Protein AF-A0AAV5G515-F1 (afdb_monomer_lite)

InterPro domains:
  IPR001128 Cytochrome P450 [PF00067] (4-111)
  IPR036396 Cytochrome P450 superfamily [G3DSA:1.10.630.10] (1-135)
  IPR036396 Cytochrome P450 superfamily [SSF48264] (2-128)

Secondary structure (DSSP, 8-state):
-THHHHTTSTTS--HHHHHHHHHHHHHHTSHHHHSSHHHHHHIIIIIHHHHHHHHHHT----HHHHHHHHHHHHHHHHHHS----SS-STT---HHHHHHHHHHHHHHHHHHHHHH-S-TTHHHHHHHTTSS----

Organism: NCBI:txid191504

Foldseek 3Di:
DCCVPCNCALVNDDDPVNVVRCVVVCVLVDCVLPPDDLLVCLCVVFVVVVVVVCVVVVNDDDPVQLVLQSVVQSCCCSPVVDGLCSRDDDPDRPPVSVVVSVVVVLVVVVSVCCVPPPDVCVVVVCVVVVHSDPDD

Sequence (136 aa):
MLRDFLGHGLFNSDGEQWLWQRKNASLQFTSRSLRGSVVQAEVADRLIPLLRRAATSGEVVDLQDVLERFAFDTICKVAFGHDPCCLADGGVVDEARSEFMRAFGEAQDLVVGRFLDPVEVSWKVKKWLNVGTISM

Structure (mmCIF, N/CA/C/O backbone):
data_AF-A0AAV5G515-F1
#
_entry.id   AF-A0AAV5G515-F1
#
loop_
_atom_site.group_PDB
_atom_site.id
_atom_site.type_symbol
_atom_site.label_atom_id
_atom_site.label_alt_id
_atom_site.label_comp_id
_atom_site.label_asym_id
_atom_site.label_entity_id
_atom_site.label_seq_id
_atom_site.pdbx_PDB_ins_code
_atom_site.Cartn_x
_atom_site.Cartn_y
_atom_site.Cartn_z
_atom_site.occupancy
_atom_site.B_iso_or_equiv
_atom_site.auth_seq_id
_atom_site.auth_comp_id
_atom_site.auth_asym_id
_atom_site.auth_atom_id
_atom_site.pdbx_PDB_model_num
ATOM 1 N N . MET A 1 1 ? 8.965 -7.911 -21.496 1.00 56.34 1 MET A N 1
ATOM 2 C CA . MET A 1 1 ? 7.573 -8.038 -21.001 1.00 56.34 1 MET A CA 1
ATOM 3 C C . MET A 1 1 ? 7.212 -7.023 -19.920 1.00 56.34 1 MET A C 1
ATOM 5 O O . MET A 1 1 ? 6.152 -6.430 -20.029 1.00 56.34 1 MET A O 1
ATOM 9 N N . LEU A 1 2 ? 8.069 -6.772 -18.921 1.00 62.56 2 LEU A N 1
ATOM 10 C CA . LEU A 1 2 ? 7.765 -5.854 -17.805 1.00 62.56 2 LEU A CA 1
ATOM 11 C C . LEU A 1 2 ? 7.827 -4.355 -18.159 1.00 62.56 2 LEU A C 1
ATOM 13 O O . LEU A 1 2 ? 7.278 -3.530 -17.436 1.00 62.56 2 LEU A O 1
ATOM 17 N N . ARG A 1 3 ? 8.464 -3.999 -19.282 1.00 62.31 3 ARG A N 1
ATOM 18 C CA . ARG A 1 3 ? 8.709 -2.609 -19.706 1.00 62.31 3 ARG A CA 1
ATOM 19 C C . ARG A 1 3 ? 7.441 -1.771 -19.884 1.00 62.31 3 ARG A C 1
ATOM 21 O O . ARG A 1 3 ? 7.493 -0.573 -19.645 1.00 62.31 3 ARG A O 1
ATOM 28 N N . ASP A 1 4 ? 6.325 -2.379 -20.277 1.00 65.38 4 ASP A N 1
ATOM 29 C CA . ASP A 1 4 ? 5.075 -1.647 -20.526 1.00 65.38 4 ASP A CA 1
ATOM 30 C C . ASP A 1 4 ? 4.432 -1.131 -19.227 1.00 65.38 4 ASP A C 1
ATOM 32 O O . ASP A 1 4 ? 3.676 -0.168 -19.267 1.00 65.38 4 ASP A O 1
ATOM 36 N N . PHE A 1 5 ? 4.747 -1.753 -18.084 1.00 63.78 5 PHE A N 1
ATOM 37 C CA . PHE A 1 5 ? 4.214 -1.378 -16.770 1.00 63.78 5 PHE A CA 1
ATOM 38 C C . PHE A 1 5 ? 5.279 -0.770 -15.849 1.00 63.78 5 PHE A C 1
ATOM 40 O O . PHE A 1 5 ? 5.044 0.251 -15.216 1.00 63.78 5 PHE A O 1
ATOM 47 N N . LEU A 1 6 ? 6.481 -1.355 -15.811 1.00 66.25 6 LEU A N 1
ATOM 48 C CA . LEU A 1 6 ? 7.589 -0.926 -14.944 1.00 66.25 6 LEU A CA 1
ATOM 49 C C . LEU A 1 6 ? 8.612 -0.020 -15.659 1.00 66.25 6 LEU A C 1
ATOM 51 O O . LEU A 1 6 ? 9.580 0.442 -15.049 1.00 66.25 6 LEU A O 1
ATOM 55 N N . GLY A 1 7 ? 8.425 0.246 -16.956 1.00 73.62 7 GLY A N 1
ATOM 56 C CA . GLY A 1 7 ? 9.282 1.140 -17.736 1.00 73.62 7 GLY A CA 1
ATOM 57 C C . GLY A 1 7 ? 10.737 0.669 -17.833 1.00 73.62 7 GLY A C 1
ATOM 58 O O . GLY A 1 7 ? 11.032 -0.521 -17.922 1.00 73.62 7 GLY A O 1
ATOM 59 N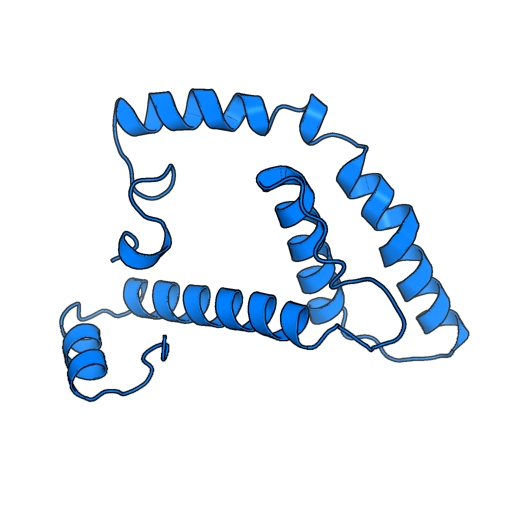 N . HIS A 1 8 ? 11.664 1.628 -17.825 1.00 73.00 8 HIS A N 1
ATOM 60 C CA . HIS A 1 8 ? 13.117 1.412 -17.681 1.00 73.00 8 HIS A CA 1
ATOM 61 C C . HIS A 1 8 ? 13.609 1.684 -16.256 1.00 73.00 8 HIS A C 1
ATOM 63 O O . HIS A 1 8 ? 14.766 2.059 -16.041 1.00 73.00 8 HIS A O 1
ATOM 69 N N . GLY A 1 9 ? 12.688 1.617 -15.295 1.00 71.75 9 GLY A N 1
ATOM 70 C CA . GLY A 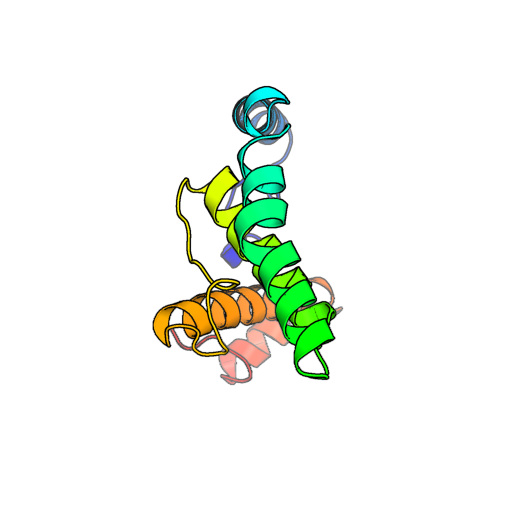1 9 ? 12.992 1.877 -13.902 1.00 71.75 9 GLY A CA 1
ATOM 71 C C . GLY A 1 9 ? 13.821 0.760 -13.282 1.00 71.75 9 GLY A C 1
ATOM 72 O O . GLY A 1 9 ? 14.210 -0.205 -13.938 1.00 71.75 9 GLY A O 1
ATOM 73 N N . LEU A 1 10 ? 14.024 0.884 -11.975 1.00 75.38 10 LEU A N 1
ATOM 74 C CA . LEU A 1 10 ? 14.879 0.022 -11.159 1.00 75.38 10 LEU A CA 1
ATOM 75 C C . LEU A 1 10 ? 14.635 -1.488 -11.348 1.00 75.38 10 LEU A C 1
ATOM 77 O O . LEU A 1 10 ? 15.554 -2.283 -11.195 1.00 75.38 10 LEU A O 1
ATOM 81 N N . PHE A 1 11 ? 13.400 -1.882 -11.658 1.00 75.44 11 PHE A N 1
ATOM 82 C CA . PHE A 1 11 ? 13.002 -3.283 -11.816 1.00 75.44 11 PHE A CA 1
ATOM 83 C C . PHE A 1 11 ? 13.315 -3.877 -13.196 1.00 75.44 11 PHE A C 1
ATOM 85 O O . PHE A 1 11 ? 13.193 -5.084 -13.372 1.00 75.44 11 PHE A O 1
ATOM 92 N N . ASN A 1 12 ? 13.663 -3.047 -14.180 1.00 76.50 12 ASN A N 1
ATOM 93 C CA . ASN A 1 12 ? 13.843 -3.453 -15.575 1.00 76.50 12 ASN A CA 1
ATOM 94 C C . ASN A 1 12 ? 15.119 -2.844 -16.196 1.00 76.50 12 ASN A C 1
ATOM 96 O O . ASN A 1 12 ? 15.232 -2.750 -17.419 1.00 76.50 12 ASN A O 1
ATOM 100 N N . SER A 1 13 ? 16.046 -2.374 -15.354 1.00 81.38 13 SER A N 1
ATOM 101 C CA . SER A 1 13 ? 17.366 -1.862 -15.729 1.00 81.38 13 SER A CA 1
ATOM 102 C C . SER A 1 13 ? 18.465 -2.794 -15.211 1.00 81.38 13 SER A C 1
ATOM 104 O O . SER A 1 13 ? 18.295 -3.435 -14.177 1.00 81.38 13 SER A O 1
ATOM 106 N N . ASP A 1 14 ? 19.599 -2.837 -15.915 1.00 79.75 14 ASP A N 1
ATOM 107 C CA . ASP A 1 14 ? 20.766 -3.664 -15.580 1.00 79.75 14 ASP A CA 1
ATOM 108 C C . ASP A 1 14 ? 22.056 -2.823 -15.520 1.00 79.75 14 ASP A C 1
ATOM 110 O O . ASP A 1 14 ? 22.110 -1.675 -15.977 1.00 79.75 14 ASP A O 1
ATOM 114 N N . GLY A 1 15 ? 23.119 -3.402 -14.951 1.00 85.75 15 GLY A N 1
ATOM 115 C CA . GLY A 1 15 ? 24.470 -2.831 -14.954 1.00 85.75 15 GLY A CA 1
ATOM 116 C C . GLY A 1 15 ? 24.580 -1.465 -14.264 1.00 85.75 15 GLY A C 1
ATOM 117 O O . GLY A 1 15 ? 23.995 -1.226 -13.207 1.00 85.75 15 GLY A O 1
ATOM 118 N N . GLU A 1 16 ? 25.345 -0.552 -14.863 1.00 84.88 16 GLU A N 1
ATOM 119 C CA . GLU A 1 16 ? 25.589 0.794 -14.320 1.00 84.88 16 GLU A CA 1
ATOM 120 C C . GLU A 1 16 ? 24.303 1.620 -14.167 1.00 84.88 16 GLU A C 1
ATOM 122 O O . GLU A 1 16 ? 24.157 2.379 -13.207 1.00 84.88 16 GLU A O 1
ATOM 127 N N . GLN A 1 17 ? 23.332 1.443 -15.071 1.00 82.56 17 GLN A N 1
ATOM 128 C CA . GLN A 1 17 ? 22.051 2.148 -14.997 1.00 82.56 17 GLN A CA 1
ATOM 129 C C . GLN A 1 17 ? 21.256 1.715 -13.762 1.00 82.56 17 GLN A C 1
ATOM 131 O O . GLN A 1 17 ? 20.745 2.566 -13.029 1.00 82.56 17 GLN A O 1
ATOM 136 N N . TRP A 1 18 ? 21.206 0.408 -13.498 1.00 87.25 18 TRP A N 1
ATOM 137 C CA . TRP A 1 18 ? 20.605 -0.127 -12.281 1.00 87.25 18 TRP A CA 1
ATOM 138 C C . TRP A 1 18 ? 21.330 0.361 -11.031 1.00 87.25 18 TRP A C 1
ATOM 140 O O . TRP A 1 18 ? 20.689 0.800 -10.078 1.00 87.25 18 TRP A O 1
ATOM 150 N N . LEU A 1 19 ? 22.667 0.342 -11.031 1.00 85.38 19 LEU A N 1
ATOM 151 C CA . LEU A 1 19 ? 23.468 0.776 -9.886 1.00 85.38 19 LEU A CA 1
ATOM 152 C C . LEU A 1 19 ? 23.196 2.248 -9.545 1.00 85.38 19 LEU A C 1
ATOM 154 O O . LEU A 1 19 ? 22.985 2.593 -8.379 1.00 85.38 19 LEU A O 1
ATOM 158 N N . TRP A 1 20 ? 23.150 3.106 -10.567 1.00 84.94 20 TRP A N 1
ATOM 159 C CA . TRP A 1 20 ? 22.849 4.525 -10.419 1.00 84.94 20 TRP A CA 1
ATOM 160 C C . TRP A 1 20 ? 21.422 4.752 -9.908 1.00 84.94 20 TRP A C 1
ATOM 162 O O . TRP A 1 20 ? 21.232 5.468 -8.921 1.00 84.94 20 TRP A O 1
ATOM 172 N N . GLN A 1 21 ? 20.417 4.106 -10.510 1.00 83.56 21 GLN A N 1
ATOM 173 C CA . GLN A 1 21 ? 19.024 4.210 -10.063 1.00 83.56 21 GLN A CA 1
ATOM 174 C C . GLN A 1 21 ? 18.849 3.677 -8.636 1.00 83.56 21 GLN A C 1
ATOM 176 O O . GLN A 1 21 ? 18.205 4.330 -7.817 1.00 83.56 21 GLN A O 1
ATOM 181 N N . ARG A 1 22 ? 19.476 2.543 -8.294 1.00 85.31 22 ARG A N 1
ATOM 182 C CA . ARG A 1 22 ? 19.413 1.947 -6.954 1.00 85.3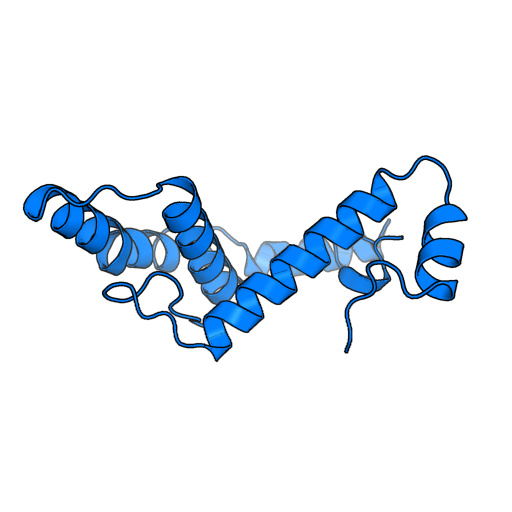1 22 ARG A CA 1
ATOM 183 C C . ARG A 1 22 ? 20.038 2.852 -5.913 1.00 85.31 22 ARG A C 1
ATOM 185 O O . ARG A 1 22 ? 19.461 3.025 -4.845 1.00 85.31 22 ARG A O 1
ATOM 192 N N . LYS A 1 23 ? 21.189 3.455 -6.218 1.00 84.44 23 LYS A N 1
ATOM 193 C CA . LYS A 1 23 ? 21.852 4.398 -5.314 1.00 84.44 23 LYS A CA 1
ATOM 194 C C . LYS A 1 23 ? 20.945 5.591 -5.012 1.00 84.44 23 LYS A C 1
ATOM 196 O O . LYS A 1 23 ? 20.756 5.909 -3.844 1.00 84.44 23 LYS A O 1
ATOM 201 N N . ASN A 1 24 ? 20.314 6.177 -6.029 1.00 80.00 24 ASN A N 1
ATOM 202 C CA . ASN A 1 24 ? 19.377 7.291 -5.849 1.00 80.00 24 ASN A CA 1
ATOM 203 C C . ASN A 1 24 ? 18.097 6.880 -5.100 1.00 80.00 24 ASN A C 1
ATOM 205 O O . ASN A 1 24 ? 17.713 7.538 -4.136 1.00 80.00 24 ASN A O 1
ATOM 209 N N . ALA A 1 25 ? 17.469 5.765 -5.480 1.00 76.94 25 ALA A N 1
ATOM 210 C CA . ALA A 1 25 ? 16.257 5.274 -4.826 1.00 76.94 25 ALA A CA 1
ATOM 211 C C . ALA A 1 25 ? 16.517 4.889 -3.361 1.00 76.94 25 ALA A C 1
ATOM 213 O O . ALA A 1 25 ? 15.741 5.239 -2.480 1.00 76.94 25 ALA A O 1
ATOM 214 N N . SER A 1 26 ? 17.644 4.234 -3.065 1.00 76.50 26 SER A N 1
ATOM 215 C CA . SER A 1 26 ? 17.997 3.829 -1.698 1.00 76.50 26 SER A CA 1
ATOM 216 C C . SER A 1 26 ? 18.141 5.010 -0.731 1.00 76.50 26 SER A C 1
ATOM 218 O O . SER A 1 26 ? 17.890 4.843 0.459 1.00 76.50 26 SER A O 1
ATOM 220 N N . LEU A 1 27 ? 18.468 6.208 -1.238 1.00 71.69 27 LEU A N 1
ATOM 221 C CA . LEU A 1 27 ? 18.469 7.447 -0.455 1.00 71.69 27 LEU A CA 1
ATOM 222 C C . LEU A 1 27 ? 17.043 7.935 -0.150 1.00 71.69 27 LEU A C 1
ATOM 224 O O . LEU A 1 27 ? 16.766 8.409 0.952 1.00 71.69 27 LEU A O 1
ATOM 228 N N . GLN A 1 28 ? 16.110 7.784 -1.088 1.00 67.25 28 GLN A N 1
ATOM 229 C CA . GLN A 1 28 ? 14.698 8.101 -0.844 1.00 67.25 28 GLN A CA 1
ATOM 230 C C . GLN A 1 28 ? 14.034 7.090 0.092 1.00 67.25 28 GLN A C 1
ATOM 232 O O . GLN A 1 28 ? 13.191 7.468 0.897 1.00 67.25 28 GLN A O 1
ATOM 237 N N . PHE A 1 29 ? 14.485 5.838 0.061 1.00 66.12 29 PHE A N 1
ATOM 238 C CA . PHE A 1 29 ? 14.070 4.755 0.953 1.00 66.12 29 PHE A CA 1
ATOM 239 C C . PHE A 1 29 ? 15.042 4.553 2.126 1.00 66.12 29 PHE A C 1
ATOM 241 O O . PHE A 1 29 ? 15.158 3.454 2.672 1.00 66.12 29 PHE A O 1
ATOM 248 N N . THR A 1 30 ? 15.781 5.590 2.540 1.00 66.75 30 THR A N 1
ATOM 249 C CA . THR A 1 30 ? 16.662 5.436 3.703 1.00 66.75 30 THR A CA 1
ATOM 250 C C . THR A 1 30 ? 15.823 5.256 4.967 1.00 66.75 30 THR A C 1
ATOM 252 O O . THR A 1 30 ? 14.714 5.765 5.100 1.00 66.75 30 THR A O 1
ATOM 255 N N . SER A 1 31 ? 16.419 4.622 5.975 1.00 57.00 31 SER A N 1
ATOM 256 C CA . SER A 1 31 ? 15.913 4.525 7.346 1.00 57.00 31 SER A CA 1
ATOM 257 C C . SER A 1 31 ? 15.183 5.764 7.884 1.00 57.00 31 SER A C 1
ATOM 259 O O . SER A 1 31 ? 14.334 5.606 8.738 1.00 57.00 31 SER A O 1
ATOM 261 N N . ARG A 1 32 ? 15.535 6.990 7.494 1.00 58.12 32 ARG A N 1
ATOM 262 C CA . ARG A 1 32 ? 14.925 8.203 8.058 1.00 58.12 32 ARG A CA 1
ATOM 263 C C . ARG A 1 32 ? 13.584 8.578 7.412 1.00 58.12 32 ARG A C 1
ATOM 265 O O . ARG A 1 32 ? 12.777 9.201 8.086 1.00 58.12 32 ARG A O 1
ATOM 272 N N . SER A 1 33 ? 13.348 8.202 6.152 1.00 54.47 33 SER A N 1
ATOM 273 C CA . SER A 1 33 ? 12.043 8.362 5.489 1.00 54.47 33 SER A CA 1
ATOM 274 C C . SER A 1 33 ? 11.129 7.157 5.737 1.00 54.47 33 SER A C 1
ATOM 276 O O . SER A 1 33 ? 9.923 7.327 5.860 1.00 54.47 33 SER A O 1
ATOM 278 N N . LEU A 1 34 ? 11.709 5.952 5.865 1.00 57.84 34 LEU A N 1
ATOM 279 C CA . LEU A 1 34 ? 10.979 4.701 6.101 1.00 57.84 34 LEU A CA 1
ATOM 280 C C . LEU A 1 34 ? 10.738 4.363 7.580 1.00 57.84 34 LEU A C 1
ATOM 282 O O . LEU A 1 34 ? 9.713 3.765 7.904 1.00 57.84 34 LEU A O 1
ATOM 286 N N . ARG A 1 35 ? 11.675 4.663 8.498 1.00 53.94 35 ARG A N 1
ATOM 287 C CA . ARG A 1 35 ? 11.511 4.272 9.909 1.00 53.94 35 ARG A CA 1
ATOM 288 C C . ARG A 1 35 ? 10.651 5.288 10.629 1.00 53.94 35 ARG A C 1
ATOM 290 O O . ARG A 1 35 ? 11.106 6.356 11.028 1.00 53.94 35 ARG A O 1
ATOM 297 N N . GLY A 1 36 ? 9.424 4.868 10.872 1.00 59.25 36 GLY A N 1
ATOM 298 C CA . GLY A 1 36 ? 8.633 5.353 11.983 1.00 59.25 36 GLY A CA 1
ATOM 299 C C . GLY A 1 36 ? 7.429 6.126 11.510 1.00 59.25 36 GLY A C 1
ATOM 300 O O . GLY A 1 36 ? 6.344 5.571 11.518 1.00 59.25 36 GLY A O 1
ATOM 301 N N . SER A 1 37 ? 7.602 7.372 11.076 1.00 71.75 37 SER A N 1
ATOM 302 C CA . SER A 1 37 ? 6.483 8.321 11.065 1.00 71.75 37 SER A CA 1
ATOM 303 C C . SER A 1 37 ? 5.290 7.878 10.223 1.00 71.75 37 SER A C 1
ATOM 305 O O . SER A 1 37 ? 4.195 7.820 10.761 1.00 71.75 37 SER A O 1
ATOM 307 N N . VAL A 1 38 ? 5.476 7.530 8.946 1.00 82.50 38 VAL A N 1
ATOM 308 C CA . VAL A 1 38 ? 4.341 7.239 8.052 1.00 82.50 38 VAL A CA 1
ATOM 309 C C . VAL A 1 38 ? 3.644 5.939 8.440 1.00 82.50 38 VAL A C 1
ATOM 311 O O . VAL A 1 38 ? 2.443 5.940 8.665 1.00 82.50 38 VAL A O 1
ATOM 314 N N . VAL A 1 39 ? 4.395 4.841 8.573 1.00 85.75 39 VAL A N 1
ATOM 315 C CA . VAL A 1 39 ? 3.819 3.528 8.913 1.00 85.75 39 VAL A CA 1
ATOM 316 C C . VAL A 1 39 ? 3.218 3.543 10.319 1.00 85.75 39 VAL A C 1
ATOM 318 O O . VAL A 1 39 ? 2.130 3.020 10.523 1.00 85.75 39 VAL A O 1
ATOM 321 N N . GLN A 1 40 ? 3.902 4.139 11.303 1.00 86.19 40 GLN A N 1
ATOM 322 C CA . GLN A 1 40 ? 3.384 4.206 12.672 1.00 86.19 40 GLN A CA 1
ATOM 323 C C . GLN A 1 40 ? 2.164 5.117 12.767 1.00 86.19 40 GLN A C 1
ATOM 325 O O . GLN A 1 40 ? 1.232 4.751 13.476 1.00 86.19 40 GLN A O 1
ATOM 330 N N . ALA A 1 41 ? 2.146 6.248 12.052 1.00 87.31 41 ALA A N 1
ATOM 331 C CA . ALA A 1 41 ? 0.955 7.088 11.957 1.00 87.31 41 ALA A CA 1
ATOM 332 C C . ALA A 1 41 ? -0.194 6.309 11.317 1.00 87.31 41 ALA A C 1
ATOM 334 O O . ALA A 1 41 ? -1.276 6.256 11.880 1.00 87.31 41 ALA A O 1
ATOM 335 N N . GLU A 1 42 ? 0.049 5.588 10.222 1.00 88.69 42 GLU A N 1
ATOM 336 C CA . GLU A 1 42 ? -1.011 4.832 9.551 1.00 88.69 42 GLU A CA 1
ATOM 337 C C . GLU A 1 42 ? -1.582 3.703 10.414 1.00 88.69 42 GLU A C 1
ATOM 339 O O . GLU A 1 42 ? -2.793 3.460 10.442 1.00 88.69 42 GLU A O 1
ATOM 344 N N . VAL A 1 43 ? -0.718 3.040 11.186 1.00 91.12 43 VAL A N 1
ATOM 345 C CA . VAL A 1 43 ? -1.143 2.042 12.168 1.00 91.12 43 VAL A CA 1
ATOM 346 C C . VAL A 1 43 ? -1.964 2.690 13.284 1.00 91.12 43 VAL A C 1
ATOM 348 O O . VAL A 1 43 ? -3.036 2.184 13.623 1.00 91.12 43 VAL A O 1
ATOM 351 N N . ALA A 1 44 ? -1.470 3.785 13.865 1.00 90.88 44 ALA A N 1
ATOM 352 C CA . ALA A 1 44 ? -2.082 4.437 15.019 1.00 90.88 44 ALA A CA 1
ATOM 353 C C . ALA A 1 44 ? -3.401 5.143 14.678 1.00 90.88 44 ALA A C 1
ATOM 355 O O . ALA A 1 44 ? -4.362 5.034 15.441 1.00 90.88 44 ALA A O 1
ATOM 356 N N . ASP A 1 45 ? -3.454 5.811 13.528 1.00 89.88 45 ASP A N 1
ATOM 357 C CA . ASP A 1 45 ? -4.527 6.734 13.161 1.00 89.88 45 ASP A CA 1
ATOM 358 C C . ASP A 1 45 ? -5.629 6.062 12.335 1.00 89.88 45 ASP A C 1
ATOM 360 O O . ASP A 1 45 ? -6.758 6.553 12.316 1.00 89.88 45 ASP A O 1
ATOM 364 N N . ARG A 1 46 ? -5.344 4.934 11.663 1.00 89.88 46 ARG A N 1
ATOM 365 C CA . ARG A 1 46 ? -6.320 4.261 10.782 1.00 89.88 46 ARG A CA 1
ATOM 366 C C . ARG A 1 46 ? -6.523 2.790 11.098 1.00 89.88 46 ARG A C 1
ATOM 368 O O . ARG A 1 46 ? -7.649 2.391 11.400 1.00 89.88 46 ARG A O 1
ATOM 375 N N . LEU A 1 47 ? -5.458 1.986 11.089 1.00 91.94 47 LEU A N 1
ATOM 376 C CA . LEU A 1 47 ? -5.590 0.533 11.247 1.00 91.94 47 LEU A CA 1
ATOM 377 C C . LEU A 1 47 ? -6.131 0.147 12.633 1.00 91.94 47 LEU A C 1
ATOM 379 O O . LEU A 1 47 ? -7.106 -0.597 12.734 1.00 91.94 47 LEU A O 1
ATOM 383 N N . ILE A 1 48 ? -5.536 0.672 13.711 1.00 93.50 48 ILE A N 1
ATOM 384 C CA . ILE A 1 48 ? -5.983 0.385 15.083 1.00 93.50 48 ILE A CA 1
ATOM 385 C C . ILE A 1 48 ? -7.425 0.871 15.318 1.00 93.50 48 ILE A C 1
ATOM 387 O O . ILE A 1 48 ? -8.221 0.086 15.843 1.00 93.50 48 ILE A O 1
ATOM 391 N N . PRO A 1 49 ? -7.813 2.107 14.944 1.00 91.81 49 PRO A N 1
ATOM 392 C CA . PRO A 1 49 ? -9.198 2.561 15.062 1.00 91.81 49 PRO A CA 1
ATOM 393 C C . PRO A 1 49 ? -10.205 1.703 14.290 1.00 91.81 49 PRO A C 1
ATOM 395 O O . PRO A 1 49 ? -11.274 1.412 14.829 1.00 91.81 49 PRO A O 1
ATOM 398 N N . LEU A 1 50 ? -9.872 1.260 13.072 1.00 90.50 50 LEU A N 1
ATOM 399 C CA . LEU A 1 50 ? -10.720 0.367 12.276 1.00 90.50 50 LEU A CA 1
ATOM 400 C C . LEU A 1 50 ? -10.936 -0.968 12.991 1.00 90.50 50 LEU A C 1
ATOM 402 O O . LEU A 1 50 ? -12.079 -1.362 13.221 1.00 90.50 50 LEU A O 1
ATOM 406 N N . LEU A 1 51 ? -9.854 -1.628 13.410 1.00 92.00 51 LEU A N 1
ATOM 407 C CA . LEU A 1 51 ? -9.935 -2.919 14.098 1.00 92.00 51 LEU A CA 1
ATOM 408 C C . LEU A 1 51 ? -10.658 -2.802 15.445 1.00 92.00 51 LEU A C 1
ATOM 410 O O . LEU A 1 51 ? -11.443 -3.675 15.808 1.00 92.00 51 LEU A O 1
ATOM 414 N N . ARG A 1 52 ? -10.446 -1.705 16.182 1.00 93.12 52 ARG A N 1
ATOM 415 C CA . ARG A 1 52 ? -11.138 -1.448 17.452 1.00 93.12 52 ARG A CA 1
ATOM 416 C C . ARG A 1 52 ? -12.638 -1.247 17.249 1.00 93.12 52 ARG A C 1
ATOM 418 O O . ARG A 1 52 ? -13.423 -1.762 18.044 1.00 93.12 52 ARG A O 1
ATOM 425 N N . ARG A 1 53 ? -13.040 -0.521 16.201 1.00 90.38 53 ARG A N 1
ATOM 426 C CA . ARG A 1 53 ? -14.451 -0.362 15.829 1.00 90.38 53 ARG A CA 1
ATOM 427 C C . ARG A 1 53 ? -15.078 -1.709 15.501 1.00 90.38 53 ARG A C 1
ATOM 429 O O . ARG A 1 53 ? -16.076 -2.038 16.129 1.00 90.38 53 ARG A O 1
ATOM 436 N N . ALA A 1 54 ? -14.456 -2.488 14.616 1.00 90.12 54 ALA A N 1
ATOM 437 C CA . ALA A 1 54 ? -14.953 -3.803 14.219 1.00 90.12 54 ALA A CA 1
ATOM 438 C C . ALA A 1 54 ? -15.098 -4.754 15.420 1.00 90.12 54 ALA A C 1
ATOM 440 O O . ALA A 1 54 ? -16.132 -5.392 15.600 1.00 90.12 54 ALA A O 1
ATOM 441 N N . ALA A 1 55 ? -14.106 -4.764 16.318 1.00 92.19 55 ALA A N 1
ATOM 442 C CA . ALA A 1 55 ? -14.161 -5.539 17.556 1.00 92.19 55 ALA A CA 1
ATOM 443 C C . ALA A 1 55 ? -15.295 -5.096 18.500 1.00 92.19 55 ALA A C 1
ATOM 445 O O . ALA A 1 55 ? -15.843 -5.920 19.227 1.00 92.19 55 ALA A O 1
ATOM 446 N N . THR A 1 56 ? -15.651 -3.807 18.497 1.00 94.06 56 THR A N 1
ATOM 447 C CA . THR A 1 56 ? -16.723 -3.258 19.344 1.00 94.06 56 THR A CA 1
ATOM 448 C C . THR A 1 56 ? -18.109 -3.495 18.739 1.00 94.06 56 THR A C 1
ATOM 450 O O . THR A 1 56 ? -19.053 -3.769 19.474 1.00 94.06 56 THR A O 1
ATOM 453 N N . SER A 1 57 ? -18.249 -3.398 17.414 1.00 91.31 57 SER A N 1
ATOM 454 C CA . SER A 1 57 ? -19.510 -3.630 16.696 1.00 91.31 57 SER A CA 1
ATOM 455 C C . SER A 1 57 ? -19.800 -5.111 16.436 1.00 91.31 57 SER A C 1
ATOM 457 O O . SER A 1 57 ? -20.928 -5.448 16.083 1.00 91.31 57 SER A O 1
ATOM 459 N N . GLY A 1 58 ? -18.807 -5.993 16.601 1.00 90.19 58 GLY A N 1
ATOM 460 C CA . GLY A 1 58 ? -18.903 -7.400 16.206 1.00 90.19 58 GLY A CA 1
ATOM 461 C C . GLY A 1 58 ? -18.869 -7.602 14.687 1.00 90.19 58 GLY A C 1
ATOM 462 O O . GLY A 1 58 ? -19.301 -8.641 14.194 1.00 90.19 58 GLY A O 1
ATOM 463 N N . GLU A 1 59 ? -18.391 -6.605 13.943 1.00 89.12 59 GLU A N 1
ATOM 464 C CA . GLU A 1 59 ? -18.275 -6.652 12.490 1.00 89.12 59 GLU A CA 1
ATOM 465 C C . GLU A 1 59 ? -17.159 -7.615 12.070 1.00 89.12 59 GLU A C 1
ATOM 467 O O . GLU A 1 59 ? -16.035 -7.563 12.577 1.00 89.12 59 GLU A O 1
ATOM 472 N N . VAL A 1 60 ? -17.469 -8.498 11.120 1.00 89.88 60 VAL A N 1
ATOM 473 C CA . VAL A 1 60 ? -16.469 -9.359 10.487 1.00 89.88 60 VAL A CA 1
ATOM 474 C C . VAL A 1 60 ? -15.721 -8.535 9.449 1.00 89.88 60 VAL A C 1
ATOM 476 O O . VAL A 1 60 ? -16.330 -7.989 8.534 1.00 89.88 60 VAL A O 1
ATOM 479 N N . VAL A 1 61 ? -14.400 -8.478 9.584 1.00 87.75 61 VAL A N 1
ATOM 480 C CA . VAL A 1 61 ? -13.511 -7.781 8.652 1.00 87.75 61 VAL A CA 1
ATOM 481 C C . VAL A 1 61 ? -12.670 -8.779 7.872 1.00 87.75 61 VAL A C 1
ATOM 483 O O . VAL A 1 61 ? -12.126 -9.727 8.444 1.00 87.75 61 VAL A O 1
ATOM 486 N N . ASP A 1 62 ? -12.535 -8.546 6.570 1.00 89.06 62 ASP A N 1
ATOM 487 C CA . ASP A 1 62 ? -11.548 -9.242 5.755 1.00 89.06 62 ASP A CA 1
ATOM 488 C C . ASP A 1 62 ? -10.171 -8.611 5.995 1.00 89.06 62 ASP A C 1
ATOM 490 O O . ASP A 1 62 ? -9.896 -7.475 5.604 1.00 89.06 62 ASP A O 1
ATOM 494 N N . LEU A 1 63 ? -9.299 -9.348 6.682 1.00 90.81 63 LEU A N 1
ATOM 495 C CA . LEU A 1 63 ? -7.969 -8.857 7.018 1.00 90.81 63 LEU A CA 1
ATOM 496 C C . LEU A 1 63 ? -7.080 -8.686 5.778 1.00 90.81 63 LEU A C 1
ATOM 498 O O . LEU A 1 63 ? -6.162 -7.872 5.817 1.00 90.81 63 LEU A O 1
ATOM 502 N N . GLN A 1 64 ? -7.323 -9.446 4.706 1.00 90.00 64 GLN A N 1
ATOM 503 C CA . GLN A 1 64 ? -6.553 -9.333 3.471 1.00 90.00 64 GLN A CA 1
ATOM 504 C C . GLN A 1 64 ? -6.842 -7.994 2.795 1.00 90.00 64 GLN A C 1
ATOM 506 O O . GLN A 1 64 ? -5.908 -7.234 2.549 1.00 90.00 64 GLN A O 1
ATOM 511 N N . ASP A 1 65 ? -8.120 -7.677 2.590 1.00 85.88 65 ASP A N 1
ATOM 512 C CA . ASP A 1 65 ? -8.564 -6.402 2.015 1.00 85.88 65 ASP A CA 1
ATOM 513 C C . ASP A 1 65 ? -8.078 -5.203 2.851 1.00 85.88 65 ASP A C 1
ATOM 515 O O . ASP A 1 65 ? -7.502 -4.248 2.324 1.00 85.88 65 ASP A O 1
ATOM 519 N N . VAL A 1 66 ? -8.206 -5.282 4.179 1.00 89.44 66 VAL A N 1
ATOM 520 C CA . VAL A 1 66 ? -7.735 -4.227 5.090 1.00 89.44 66 VAL A CA 1
ATOM 521 C C . VAL A 1 66 ? -6.222 -4.011 4.979 1.00 89.44 66 VAL A C 1
ATOM 523 O O . VAL A 1 66 ? -5.761 -2.868 4.915 1.00 89.44 66 VAL A O 1
ATOM 526 N N . LEU A 1 67 ? -5.431 -5.087 4.965 1.00 91.50 67 LEU A N 1
ATOM 527 C CA . LEU A 1 67 ? -3.974 -4.988 4.876 1.00 91.50 67 LEU A CA 1
ATOM 528 C C . LEU A 1 67 ? -3.499 -4.554 3.488 1.00 91.50 67 LEU A C 1
ATOM 530 O O . LEU A 1 67 ? -2.490 -3.855 3.393 1.00 91.50 67 LEU A O 1
ATOM 534 N N . GLU A 1 68 ? -4.219 -4.918 2.431 1.00 88.75 68 GLU A N 1
ATOM 535 C CA . GLU A 1 68 ? -3.944 -4.461 1.071 1.00 88.75 68 GLU A CA 1
ATOM 536 C C . GLU A 1 68 ? -4.146 -2.945 0.952 1.00 88.75 68 GLU A C 1
ATOM 538 O O . GLU A 1 68 ? -3.239 -2.233 0.515 1.00 88.75 68 GLU A O 1
ATOM 543 N N . ARG A 1 69 ? -5.273 -2.422 1.456 1.00 88.69 69 ARG A N 1
ATOM 544 C CA . ARG A 1 69 ? -5.548 -0.972 1.520 1.00 88.69 69 ARG A CA 1
ATOM 545 C C . ARG A 1 69 ? -4.520 -0.228 2.363 1.00 88.69 69 ARG A C 1
ATOM 547 O O . ARG A 1 69 ? -4.018 0.814 1.949 1.00 88.69 69 ARG A O 1
ATOM 554 N N . PHE A 1 70 ? -4.153 -0.790 3.512 1.00 90.38 70 PHE A N 1
ATOM 555 C CA . PHE A 1 70 ? -3.099 -0.250 4.370 1.00 90.38 70 PHE A CA 1
ATOM 556 C C . PHE A 1 70 ? -1.741 -0.174 3.655 1.00 90.38 70 PHE A C 1
ATOM 558 O O . PHE A 1 70 ? -1.042 0.842 3.734 1.00 90.38 70 PHE A O 1
ATOM 565 N N . ALA A 1 71 ? -1.349 -1.246 2.964 1.00 89.75 71 ALA A N 1
ATOM 566 C CA . ALA A 1 71 ? -0.087 -1.303 2.238 1.00 89.75 71 ALA A CA 1
ATOM 567 C C . ALA A 1 71 ? -0.066 -0.287 1.091 1.00 89.75 71 ALA A C 1
ATOM 569 O O . ALA A 1 71 ? 0.946 0.392 0.899 1.00 89.75 71 ALA A O 1
ATOM 570 N N . PHE A 1 72 ? -1.186 -0.146 0.382 1.00 89.00 72 PHE A N 1
ATOM 571 C CA . PHE A 1 72 ? -1.350 0.809 -0.705 1.00 89.00 72 PHE A CA 1
ATOM 572 C C . PHE A 1 72 ? -1.238 2.263 -0.233 1.00 89.00 72 PHE A C 1
ATOM 574 O O . PHE A 1 72 ? -0.412 3.013 -0.755 1.00 89.00 72 PHE A O 1
ATOM 581 N N . ASP A 1 73 ? -1.968 2.645 0.820 1.00 87.81 73 ASP A N 1
ATOM 582 C CA . ASP A 1 73 ? -1.863 3.984 1.418 1.00 87.81 73 ASP A CA 1
ATOM 583 C C . ASP A 1 73 ? -0.426 4.278 1.860 1.00 87.81 73 ASP A C 1
ATOM 585 O O . ASP A 1 73 ? 0.135 5.340 1.573 1.00 87.81 73 ASP A O 1
ATOM 589 N N . THR A 1 74 ? 0.208 3.304 2.513 1.00 88.06 74 THR A N 1
ATOM 590 C CA . THR A 1 74 ? 1.581 3.428 3.001 1.00 88.06 74 THR A CA 1
ATOM 591 C C . THR A 1 74 ? 2.573 3.635 1.857 1.00 88.06 74 THR A C 1
ATOM 593 O O . THR A 1 74 ? 3.406 4.543 1.927 1.00 88.06 74 THR A O 1
ATOM 596 N N . ILE A 1 75 ? 2.514 2.817 0.799 1.00 85.50 75 ILE A N 1
ATOM 597 C CA . ILE A 1 75 ? 3.466 2.938 -0.310 1.00 85.50 75 ILE A CA 1
ATOM 598 C C . ILE A 1 75 ? 3.224 4.214 -1.112 1.00 85.50 75 ILE A C 1
ATOM 600 O O . ILE A 1 75 ? 4.196 4.858 -1.499 1.00 85.50 75 ILE A O 1
ATOM 604 N N . CYS A 1 76 ? 1.973 4.645 -1.294 1.00 85.06 76 CYS A N 1
ATOM 605 C CA . CYS A 1 76 ? 1.670 5.901 -1.973 1.00 85.06 76 CYS A CA 1
ATOM 606 C C . CYS A 1 76 ? 2.204 7.114 -1.201 1.00 85.06 76 CYS A C 1
ATOM 608 O O . CYS A 1 76 ? 2.818 8.004 -1.800 1.00 85.06 76 CYS A O 1
ATOM 610 N N . LYS A 1 77 ? 2.082 7.110 0.131 1.00 84.81 77 LYS A N 1
ATOM 611 C CA . LYS A 1 77 ? 2.653 8.157 0.990 1.00 84.81 77 LYS A CA 1
ATOM 612 C C . LYS A 1 77 ? 4.170 8.185 0.924 1.00 84.81 77 LYS A C 1
ATOM 614 O O . LYS A 1 77 ? 4.761 9.252 0.789 1.00 84.81 77 LYS A O 1
ATOM 619 N N . VAL A 1 78 ? 4.808 7.022 1.019 1.00 82.19 78 VAL A N 1
ATOM 620 C CA . VAL A 1 78 ? 6.272 6.921 1.037 1.00 82.19 78 VAL A CA 1
ATOM 621 C C . VAL A 1 78 ? 6.876 7.242 -0.331 1.00 82.19 78 VAL A C 1
ATOM 623 O O . VAL A 1 78 ? 7.854 7.981 -0.403 1.00 82.19 78 VAL A O 1
ATOM 626 N N . ALA A 1 79 ? 6.325 6.678 -1.407 1.00 79.38 79 ALA A N 1
ATOM 627 C CA . ALA A 1 79 ? 6.907 6.766 -2.744 1.00 79.38 79 ALA A CA 1
ATOM 628 C C . ALA A 1 79 ? 6.499 8.040 -3.496 1.00 79.38 79 ALA A C 1
ATOM 630 O O . ALA A 1 79 ? 7.304 8.579 -4.253 1.00 79.38 79 ALA A O 1
ATOM 631 N N . PHE A 1 80 ? 5.270 8.524 -3.295 1.00 80.38 80 PHE A N 1
ATOM 632 C CA . PHE A 1 80 ? 4.712 9.647 -4.058 1.00 80.38 80 PHE A CA 1
ATOM 633 C C . PHE A 1 80 ? 4.358 10.861 -3.194 1.00 80.38 80 PHE A C 1
ATOM 635 O O . PHE A 1 80 ? 3.978 11.896 -3.738 1.00 80.38 80 PHE A O 1
ATOM 642 N N . GLY A 1 81 ? 4.463 10.766 -1.862 1.00 80.19 81 GLY A N 1
ATOM 643 C CA . GLY A 1 81 ? 4.026 11.832 -0.954 1.00 80.19 81 GLY A CA 1
ATOM 644 C C . GLY A 1 81 ? 2.514 12.077 -0.989 1.00 80.19 81 GLY A C 1
ATOM 645 O O . GLY A 1 81 ? 2.055 13.113 -0.514 1.00 80.19 81 GLY A O 1
ATOM 646 N N . HIS A 1 82 ? 1.746 11.152 -1.573 1.00 82.25 82 HIS A N 1
ATOM 647 C CA . HIS A 1 82 ? 0.306 11.264 -1.757 1.00 82.25 82 HIS A CA 1
ATOM 648 C C . HIS A 1 82 ? -0.415 10.283 -0.838 1.00 82.25 82 HIS A C 1
ATOM 650 O O . HIS A 1 82 ? -0.029 9.122 -0.748 1.00 82.25 82 HIS A O 1
ATOM 656 N N . ASP A 1 83 ? -1.464 10.751 -0.171 1.00 83.75 83 ASP A N 1
ATOM 657 C CA . ASP A 1 83 ? -2.321 9.932 0.679 1.00 83.75 83 ASP A CA 1
ATOM 658 C C . ASP A 1 83 ? -3.628 9.618 -0.057 1.00 83.75 83 ASP A C 1
ATOM 660 O O . ASP A 1 83 ? -4.492 10.499 -0.133 1.00 83.75 83 ASP A O 1
ATOM 664 N N . PRO A 1 84 ? -3.790 8.400 -0.605 1.00 80.94 84 PRO A N 1
ATOM 665 C CA . PRO A 1 84 ? -5.027 8.031 -1.263 1.00 80.94 84 PRO A CA 1
ATOM 666 C C . PRO A 1 84 ? -6.149 7.752 -0.262 1.00 80.94 84 PRO A C 1
ATOM 668 O O . PRO A 1 84 ? -7.303 7.784 -0.666 1.00 80.94 84 PRO A O 1
ATOM 671 N N . CYS A 1 85 ? -5.866 7.568 1.034 1.00 84.38 85 CYS A N 1
ATOM 672 C CA . CYS A 1 85 ? -6.871 7.327 2.070 1.00 84.38 85 CYS A CA 1
ATOM 673 C C . CYS A 1 85 ? -7.810 6.140 1.765 1.00 84.38 85 CYS A C 1
ATOM 675 O O . CYS A 1 85 ? -9.004 6.220 2.059 1.00 84.38 85 CYS A O 1
ATOM 677 N N . CYS A 1 86 ? -7.305 5.054 1.178 1.00 83.56 86 CYS A N 1
ATOM 678 C CA . CYS A 1 86 ? -8.057 3.828 0.892 1.00 83.56 86 CYS A CA 1
ATOM 679 C C . CYS A 1 86 ? -8.488 3.086 2.169 1.00 83.56 86 CYS A C 1
ATOM 681 O O . CYS A 1 86 ? -9.487 2.368 2.154 1.00 83.56 86 CYS A O 1
ATOM 683 N N . LEU A 1 87 ? -7.758 3.256 3.277 1.00 83.00 87 LEU A N 1
ATOM 684 C CA . LEU A 1 87 ? -8.086 2.664 4.579 1.00 83.00 87 LEU A CA 1
ATOM 685 C C . LEU A 1 87 ? -9.028 3.544 5.428 1.00 83.00 87 LEU A C 1
ATOM 687 O O . LEU A 1 87 ? -9.588 3.072 6.420 1.00 83.00 87 LEU A O 1
ATOM 691 N N . ALA A 1 88 ? -9.182 4.828 5.087 1.00 69.62 88 ALA A N 1
ATOM 692 C CA . ALA A 1 88 ? -9.930 5.785 5.900 1.00 69.62 88 ALA A CA 1
ATOM 693 C C . ALA A 1 88 ? -11.456 5.662 5.705 1.00 69.62 88 ALA A C 1
ATOM 695 O O . ALA A 1 88 ? -11.946 5.651 4.583 1.00 69.62 88 ALA A O 1
ATOM 696 N N . ASP A 1 89 ? -12.169 5.647 6.837 1.00 59.50 89 ASP A N 1
ATOM 697 C CA . ASP A 1 89 ? -13.627 5.693 7.035 1.00 59.50 89 ASP A CA 1
ATOM 698 C C . ASP A 1 89 ? -14.511 4.551 6.495 1.00 59.50 89 ASP A C 1
ATOM 700 O O . ASP A 1 89 ? -14.719 4.365 5.302 1.00 59.50 89 ASP A O 1
ATOM 704 N N . GLY A 1 90 ? -15.158 3.859 7.446 1.00 54.31 90 GLY A N 1
ATOM 705 C CA . GLY A 1 90 ? -16.593 3.525 7.408 1.00 54.31 90 GLY A CA 1
ATOM 706 C C . GLY A 1 90 ? -17.181 2.731 6.235 1.00 54.31 90 GLY A C 1
ATOM 707 O O . GLY A 1 90 ? -18.399 2.608 6.183 1.00 54.31 90 GLY A O 1
ATOM 708 N N . GLY A 1 91 ? -16.370 2.203 5.319 1.00 52.69 91 GLY A N 1
ATOM 709 C CA . GLY A 1 91 ? -16.834 1.444 4.156 1.00 52.69 91 GLY A CA 1
ATOM 710 C C . GLY A 1 91 ? -17.131 2.279 2.905 1.00 52.69 91 GLY A C 1
ATOM 711 O O . GLY A 1 91 ? -17.556 1.701 1.910 1.00 52.69 91 GLY A O 1
ATOM 712 N N . VAL A 1 92 ? -16.882 3.597 2.908 1.00 53.22 92 VAL A N 1
ATOM 713 C CA . VAL A 1 92 ? -17.061 4.444 1.714 1.00 53.22 92 VAL A CA 1
ATOM 714 C C . VAL A 1 92 ? -15.696 4.890 1.207 1.00 53.22 92 VAL A C 1
ATOM 716 O O . VAL A 1 92 ? -15.201 5.968 1.528 1.00 53.22 92 VAL A O 1
ATOM 719 N N . VAL A 1 93 ? -15.076 4.026 0.408 1.00 63.34 93 VAL A N 1
ATOM 720 C CA . VAL A 1 93 ? -13.946 4.420 -0.435 1.00 63.34 93 VAL A CA 1
ATOM 721 C C . VAL A 1 93 ? -14.513 5.317 -1.539 1.00 63.34 93 VAL A C 1
ATOM 723 O O . VAL A 1 93 ? -15.485 4.939 -2.187 1.00 63.34 93 VAL A O 1
ATOM 726 N N . ASP A 1 94 ? -13.948 6.514 -1.729 1.00 65.56 94 ASP A N 1
ATOM 727 C CA . ASP A 1 94 ? -14.273 7.363 -2.887 1.00 65.56 94 ASP A CA 1
ATOM 728 C C . ASP A 1 94 ? -14.113 6.534 -4.173 1.00 65.56 94 ASP A C 1
ATOM 730 O O . ASP A 1 94 ? -13.109 5.832 -4.322 1.00 65.56 94 ASP A O 1
ATOM 734 N N . GLU A 1 95 ? -15.085 6.600 -5.083 1.00 65.69 95 GLU A N 1
ATOM 735 C CA . GLU A 1 95 ? -15.092 5.814 -6.324 1.00 65.69 95 GLU A CA 1
ATOM 736 C C . GLU A 1 95 ? -13.755 5.936 -7.073 1.00 65.69 95 GLU A C 1
ATOM 738 O O . GLU A 1 95 ? -13.175 4.930 -7.475 1.00 65.69 95 GLU A O 1
ATOM 743 N N . ALA A 1 96 ? -13.174 7.140 -7.133 1.00 64.69 96 ALA A N 1
ATOM 744 C CA . ALA A 1 96 ? -11.905 7.373 -7.819 1.00 64.69 96 ALA A CA 1
ATOM 745 C C . ALA A 1 96 ? -10.716 6.644 -7.159 1.00 64.69 96 ALA A C 1
ATOM 747 O O . ALA A 1 96 ? -9.762 6.248 -7.832 1.00 64.69 96 ALA A O 1
ATOM 748 N N . ARG A 1 97 ? -10.753 6.443 -5.836 1.00 70.25 97 ARG A N 1
ATOM 749 C CA . ARG A 1 97 ? -9.710 5.716 -5.085 1.00 70.25 97 ARG A CA 1
ATOM 750 C C . ARG A 1 97 ? -9.829 4.213 -5.298 1.00 70.25 97 ARG A C 1
ATOM 752 O O . ARG A 1 97 ? -8.815 3.543 -5.494 1.00 70.25 97 ARG A O 1
ATOM 759 N N . SER A 1 98 ? -11.063 3.710 -5.281 1.00 71.31 98 SER A N 1
ATOM 760 C CA . SER A 1 98 ? -11.383 2.315 -5.588 1.00 71.31 98 SER A CA 1
ATOM 761 C C . SER A 1 98 ? -10.955 1.970 -7.016 1.00 71.31 98 SER A C 1
ATOM 763 O O . SER A 1 98 ? -10.279 0.967 -7.244 1.00 71.31 98 SER A O 1
ATOM 765 N N . GLU A 1 99 ? -11.243 2.857 -7.972 1.00 79.00 99 GLU A N 1
ATOM 766 C CA . GLU A 1 99 ? -10.830 2.703 -9.364 1.00 79.00 99 GLU A CA 1
ATOM 767 C C . GLU A 1 99 ? -9.312 2.682 -9.531 1.00 79.00 99 GLU A C 1
ATOM 769 O O . GLU A 1 99 ? -8.804 1.813 -10.238 1.00 79.00 99 GLU A O 1
ATOM 774 N N . PHE A 1 100 ? -8.572 3.585 -8.878 1.00 80.44 100 PHE A N 1
ATOM 775 C CA . PHE A 1 100 ? -7.111 3.599 -8.988 1.00 80.44 100 PHE A CA 1
ATOM 776 C C . PHE A 1 100 ? -6.480 2.321 -8.426 1.00 80.44 100 PHE A C 1
ATOM 778 O O . PHE A 1 100 ? -5.635 1.710 -9.082 1.00 80.44 100 PHE A O 1
ATOM 785 N N . MET A 1 101 ? -6.915 1.891 -7.240 1.00 81.81 101 MET A N 1
ATOM 786 C CA . MET A 1 101 ? -6.430 0.663 -6.614 1.00 81.81 101 MET A CA 1
ATOM 787 C C . MET A 1 101 ? -6.752 -0.570 -7.469 1.00 81.81 101 MET A C 1
ATOM 789 O O . MET A 1 101 ? -5.868 -1.386 -7.733 1.00 81.81 101 MET A O 1
ATOM 793 N N . ARG A 1 102 ? -7.987 -0.666 -7.980 1.00 83.12 102 ARG A N 1
ATOM 794 C CA . ARG A 1 102 ? -8.418 -1.747 -8.876 1.00 83.12 102 ARG A CA 1
ATOM 795 C C . ARG A 1 102 ? -7.616 -1.758 -10.173 1.00 83.12 102 ARG A C 1
ATOM 797 O O . ARG A 1 102 ? -7.105 -2.802 -10.562 1.00 83.12 102 ARG A O 1
ATOM 804 N N . ALA A 1 103 ? -7.472 -0.608 -10.829 1.00 85.75 103 ALA A N 1
ATOM 805 C CA . ALA A 1 103 ? -6.716 -0.494 -12.073 1.00 85.75 103 ALA A CA 1
ATOM 806 C C . ALA A 1 103 ? -5.239 -0.867 -11.872 1.00 85.75 103 ALA A C 1
ATOM 808 O O . ALA A 1 103 ? -4.633 -1.499 -12.739 1.00 85.75 103 ALA A O 1
ATOM 809 N N . PHE A 1 104 ? -4.661 -0.515 -10.719 1.00 82.12 104 PHE A N 1
ATOM 810 C CA . PHE A 1 104 ? -3.305 -0.916 -10.358 1.00 82.12 104 PHE A CA 1
ATOM 811 C C . PHE A 1 104 ? -3.187 -2.437 -10.179 1.00 82.12 104 PHE A C 1
ATOM 813 O O . PHE A 1 104 ? -2.277 -3.041 -10.750 1.00 82.12 104 PHE A O 1
ATOM 820 N N . GLY A 1 105 ? -4.125 -3.058 -9.456 1.00 82.75 105 GLY A N 1
ATOM 821 C CA . GLY A 1 105 ? -4.190 -4.513 -9.283 1.00 82.75 105 GLY A CA 1
ATOM 822 C C . GLY A 1 105 ? -4.352 -5.258 -10.611 1.00 82.75 105 GLY A C 1
ATOM 823 O O . GLY A 1 105 ? -3.573 -6.157 -10.918 1.00 82.75 105 GLY A O 1
ATOM 824 N N . GLU A 1 106 ? -5.274 -4.815 -11.469 1.00 84.75 106 GLU A N 1
ATOM 825 C CA . GLU A 1 106 ? -5.481 -5.393 -12.805 1.00 84.75 106 GLU A CA 1
ATOM 826 C C . GLU A 1 106 ? -4.226 -5.298 -13.675 1.00 84.75 106 GLU A C 1
ATOM 828 O O . GLU A 1 106 ? -3.857 -6.248 -14.372 1.00 84.75 106 GLU A O 1
ATOM 833 N N . ALA A 1 107 ? -3.533 -4.160 -13.630 1.00 82.19 107 ALA A N 1
ATOM 834 C CA . ALA A 1 107 ? -2.284 -3.995 -14.352 1.00 82.19 10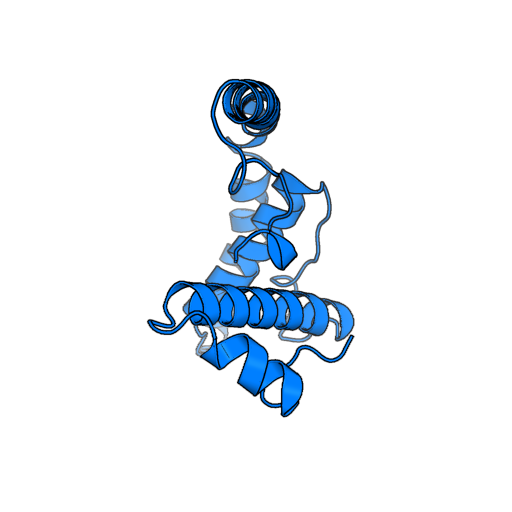7 ALA A CA 1
ATOM 835 C C . ALA A 1 107 ? -1.188 -4.929 -13.824 1.00 82.19 107 ALA A C 1
ATOM 837 O O . ALA A 1 107 ? -0.470 -5.532 -14.627 1.00 82.19 107 ALA A O 1
ATOM 838 N N . GLN A 1 108 ? -1.093 -5.108 -12.505 1.00 81.06 108 GLN A N 1
ATOM 839 C CA . GLN A 1 108 ? -0.160 -6.047 -11.890 1.00 81.06 108 GLN A CA 1
ATOM 840 C C . GLN A 1 108 ? -0.461 -7.497 -12.296 1.00 81.06 108 GLN A C 1
ATOM 842 O O . GLN A 1 108 ? 0.447 -8.190 -12.762 1.00 81.06 108 GLN A O 1
ATOM 847 N N . ASP A 1 109 ? -1.714 -7.939 -12.204 1.00 81.81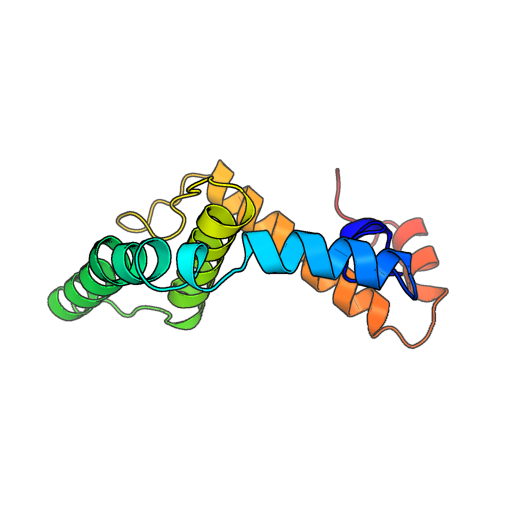 109 ASP A N 1
ATOM 848 C CA . ASP A 1 109 ? -2.132 -9.298 -12.567 1.00 81.81 109 ASP A CA 1
ATOM 849 C C . ASP A 1 109 ? -1.871 -9.601 -14.039 1.00 81.81 109 ASP A C 1
ATOM 851 O O . ASP A 1 109 ? -1.350 -10.662 -14.390 1.00 81.81 109 ASP A O 1
ATOM 855 N N . LEU A 1 110 ? -2.157 -8.646 -14.924 1.00 79.38 110 LEU A N 1
ATOM 856 C CA . LEU A 1 110 ? -1.871 -8.790 -16.347 1.00 79.38 110 LEU A CA 1
ATOM 857 C C . LEU A 1 110 ? -0.374 -8.889 -16.625 1.00 79.38 110 LEU A C 1
ATOM 859 O O . LEU A 1 110 ? 0.049 -9.645 -17.501 1.00 79.38 110 LEU A O 1
ATOM 863 N N . VAL A 1 111 ? 0.443 -8.130 -15.903 1.00 76.94 111 VAL A N 1
ATOM 864 C CA . VAL A 1 111 ? 1.899 -8.155 -16.055 1.00 76.94 111 VAL A CA 1
ATOM 865 C C . VAL A 1 111 ? 2.485 -9.468 -15.544 1.00 76.94 111 VAL A C 1
ATOM 867 O O . VAL A 1 111 ? 3.312 -10.066 -16.237 1.00 76.94 111 VAL A O 1
ATOM 870 N N . VAL A 1 112 ? 2.026 -9.952 -14.389 1.00 78.94 112 VAL A N 1
ATOM 871 C CA . VAL A 1 112 ? 2.418 -11.254 -13.831 1.00 78.94 112 VAL A CA 1
ATOM 872 C C . VAL A 1 112 ? 1.962 -12.387 -14.744 1.00 78.94 112 VAL A C 1
ATOM 874 O O . VAL A 1 112 ? 2.760 -13.254 -15.091 1.00 78.94 112 VAL A O 1
ATOM 877 N N . GLY A 1 113 ? 0.715 -12.343 -15.214 1.00 77.44 113 GLY A N 1
ATOM 878 C CA . GLY A 1 113 ? 0.172 -13.317 -16.153 1.00 77.44 113 GLY A CA 1
ATOM 879 C C . GLY A 1 113 ? 0.974 -13.381 -17.451 1.00 77.44 113 GLY A C 1
ATOM 880 O O . GLY A 1 113 ? 1.252 -14.470 -17.937 1.00 77.44 113 GLY A O 1
ATOM 881 N N . ARG A 1 114 ? 1.424 -12.236 -17.986 1.00 75.56 114 ARG A N 1
ATOM 882 C CA . ARG A 1 114 ? 2.323 -12.198 -19.154 1.00 75.56 114 ARG A CA 1
ATOM 883 C C . ARG A 1 114 ? 3.689 -12.801 -18.851 1.00 75.56 114 ARG A C 1
ATOM 885 O O . ARG A 1 114 ? 4.215 -13.508 -19.697 1.00 75.56 114 ARG A O 1
ATOM 892 N N . PHE A 1 115 ? 4.259 -12.508 -17.683 1.00 72.56 115 PHE A N 1
ATOM 893 C CA . PHE A 1 115 ? 5.568 -13.022 -17.277 1.00 72.56 115 PHE A CA 1
ATOM 894 C C . PHE A 1 115 ? 5.569 -14.545 -17.081 1.00 72.56 115 PHE A C 1
ATOM 896 O O . PHE A 1 115 ? 6.548 -15.204 -17.416 1.00 72.56 115 PHE A O 1
ATOM 903 N N . LEU A 1 116 ? 4.475 -15.096 -16.550 1.00 77.19 116 LEU A N 1
ATOM 904 C CA . LEU A 1 116 ? 4.313 -16.530 -16.310 1.00 77.19 116 LEU A CA 1
ATOM 905 C C . LEU A 1 116 ? 3.784 -17.299 -17.531 1.00 77.19 116 LEU A C 1
ATOM 907 O O . LEU A 1 116 ? 3.752 -18.529 -17.494 1.00 77.19 116 LEU A O 1
ATOM 911 N N . ASP A 1 117 ? 3.362 -16.613 -18.600 1.00 72.81 117 ASP A N 1
ATOM 912 C CA . ASP A 1 117 ? 2.880 -17.267 -19.816 1.00 72.81 117 ASP A CA 1
ATOM 913 C C . ASP A 1 117 ? 4.062 -17.957 -20.530 1.00 72.81 117 ASP A C 1
ATOM 915 O O . ASP A 1 117 ? 5.013 -17.287 -20.944 1.00 72.81 117 ASP A O 1
ATOM 919 N N . PRO A 1 118 ? 4.028 -19.291 -20.702 1.00 65.75 118 PRO A N 1
ATOM 920 C CA . PRO A 1 118 ? 5.138 -20.039 -21.286 1.00 65.75 118 PRO A CA 1
ATOM 921 C C . PRO A 1 118 ? 5.332 -19.758 -22.784 1.00 65.75 118 PRO A C 1
ATOM 923 O O . PRO A 1 118 ? 6.338 -20.174 -23.358 1.00 65.75 118 PRO A O 1
ATOM 926 N N . VAL A 1 119 ? 4.387 -19.070 -23.438 1.00 70.75 119 VAL A N 1
ATOM 927 C CA . VAL A 1 119 ? 4.440 -18.763 -24.868 1.00 70.75 119 VAL A CA 1
ATOM 928 C C . VAL A 1 119 ? 4.377 -17.250 -25.073 1.00 70.75 119 VAL A C 1
ATOM 930 O O . VAL A 1 119 ? 3.304 -16.657 -25.085 1.00 70.75 119 VAL A O 1
ATOM 933 N N . GLU A 1 120 ? 5.516 -16.610 -25.358 1.00 63.28 120 GLU A N 1
ATOM 934 C CA . GLU A 1 120 ? 5.603 -15.151 -25.583 1.00 63.28 120 GLU A CA 1
ATOM 935 C C . GLU A 1 120 ? 4.666 -14.600 -26.678 1.00 63.28 120 GLU A C 1
ATOM 937 O O . GLU A 1 120 ? 4.458 -13.391 -26.780 1.00 63.28 120 GLU A O 1
ATOM 942 N N . VAL A 1 121 ? 4.123 -15.450 -27.546 1.00 65.12 121 VAL A N 1
ATOM 943 C CA . VAL A 1 121 ? 3.249 -15.044 -28.655 1.00 65.12 121 VAL A CA 1
ATOM 944 C C . VAL A 1 121 ? 1.772 -15.035 -28.245 1.00 65.12 121 VAL A C 1
ATOM 946 O O . VAL A 1 121 ? 0.979 -14.293 -28.827 1.00 65.12 121 VAL A O 1
ATOM 949 N N . SER A 1 122 ? 1.389 -15.792 -27.213 1.00 70.38 122 SER A N 1
ATOM 950 C CA . SER A 1 122 ? -0.009 -15.958 -26.799 1.00 70.38 122 SER A CA 1
ATOM 951 C C . SER A 1 122 ? -0.628 -14.634 -26.333 1.00 70.38 122 SER A C 1
ATOM 953 O O . SER A 1 122 ? -1.769 -14.341 -26.681 1.00 70.38 122 SER A O 1
ATOM 955 N N . TRP A 1 123 ? 0.124 -13.776 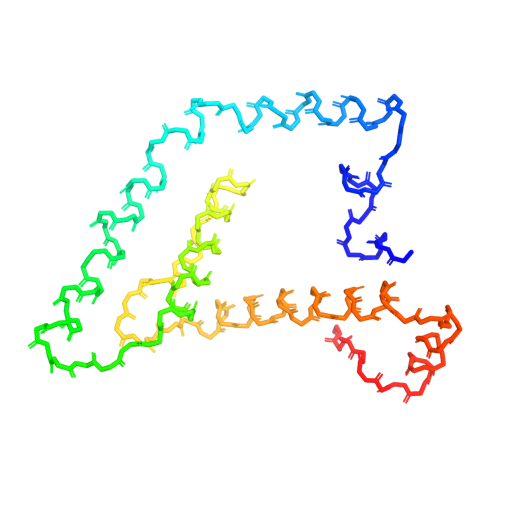-25.633 1.00 63.84 123 TRP A N 1
ATOM 956 C CA . TRP A 1 123 ? -0.368 -12.466 -25.194 1.00 63.84 123 TRP A CA 1
ATOM 957 C C . TRP A 1 123 ? -0.540 -11.485 -26.357 1.00 63.84 123 TRP A C 1
ATOM 959 O O . TRP A 1 123 ? -1.476 -10.690 -26.341 1.00 63.84 123 TRP A O 1
ATOM 969 N N . LYS A 1 124 ? 0.320 -11.546 -27.387 1.00 67.75 124 LYS A N 1
ATOM 970 C CA . LYS A 1 124 ? 0.178 -10.718 -28.599 1.00 67.75 124 LYS A CA 1
ATOM 971 C C . LYS A 1 124 ? -1.078 -11.110 -29.367 1.00 67.75 124 LYS A C 1
ATOM 973 O O . LYS A 1 124 ? -1.787 -10.235 -29.850 1.00 67.75 124 LYS A O 1
ATOM 978 N N . VAL A 1 125 ? -1.377 -12.409 -29.418 1.00 70.12 125 VAL A N 1
ATOM 979 C CA . VAL A 1 125 ? -2.609 -12.945 -30.011 1.00 70.12 125 VAL A CA 1
ATOM 980 C C . VAL A 1 125 ? -3.833 -12.586 -29.162 1.00 70.12 125 VAL A C 1
ATOM 982 O O . VAL A 1 125 ? -4.809 -12.096 -29.715 1.00 70.12 125 VAL A O 1
ATOM 985 N N . LYS A 1 126 ? -3.782 -12.724 -27.828 1.00 68.94 126 LYS A N 1
ATOM 986 C CA . LYS A 1 126 ? -4.856 -12.283 -26.910 1.00 68.94 126 LYS A CA 1
ATOM 987 C C . LYS A 1 126 ? -5.137 -10.778 -27.044 1.00 68.94 126 LYS A C 1
ATOM 989 O O . LYS A 1 126 ? -6.295 -10.384 -27.134 1.00 68.94 126 LYS A O 1
ATOM 994 N N . LYS A 1 127 ? -4.084 -9.956 -27.153 1.00 68.38 127 LYS A N 1
ATOM 995 C CA . LYS A 1 127 ? -4.175 -8.509 -27.409 1.00 68.38 127 LYS A CA 1
ATOM 996 C C . LYS A 1 127 ? -4.779 -8.212 -28.784 1.00 68.38 127 LYS A C 1
ATOM 998 O O . LYS A 1 127 ? -5.614 -7.326 -28.895 1.00 68.38 127 LYS A O 1
ATOM 1003 N N . TRP A 1 128 ? -4.394 -8.963 -29.818 1.00 70.19 128 TRP A N 1
ATOM 1004 C CA . TRP A 1 128 ? -4.978 -8.844 -31.159 1.00 70.19 128 TRP A CA 1
ATOM 1005 C C . TRP A 1 128 ? -6.464 -9.242 -31.190 1.00 70.19 128 TRP A C 1
ATOM 1007 O O . TRP A 1 128 ? -7.250 -8.614 -31.888 1.00 70.19 128 TRP A O 1
ATOM 1017 N N . LEU A 1 129 ? -6.861 -10.227 -30.379 1.00 71.25 129 LEU A N 1
ATOM 1018 C CA . LEU A 1 129 ? -8.248 -10.680 -30.213 1.00 71.25 129 LEU A CA 1
ATOM 1019 C C . LEU A 1 129 ? -9.062 -9.842 -29.206 1.00 71.25 129 LEU A C 1
ATOM 1021 O O . LEU A 1 129 ? -10.223 -10.155 -28.960 1.00 71.25 129 LEU A O 1
ATOM 1025 N N . ASN A 1 130 ? -8.475 -8.792 -28.624 1.00 64.38 130 ASN A N 1
ATOM 1026 C CA . ASN A 1 130 ? -9.077 -7.931 -27.602 1.00 64.38 130 ASN A CA 1
ATOM 1027 C C . ASN A 1 130 ? -9.602 -8.671 -26.351 1.00 64.38 130 ASN A C 1
ATOM 1029 O O . ASN A 1 130 ? -10.546 -8.230 -25.700 1.00 64.38 130 ASN A O 1
ATOM 1033 N N . VAL A 1 131 ? -8.984 -9.799 -25.991 1.00 62.31 131 VAL A N 1
ATOM 1034 C CA . VAL A 1 131 ? -9.343 -10.579 -24.798 1.00 62.31 131 VAL A CA 1
ATOM 1035 C C . VAL A 1 131 ? -8.410 -10.189 -23.649 1.00 62.31 131 VAL A C 1
ATOM 1037 O O . VAL A 1 131 ? -7.209 -10.453 -23.712 1.00 62.31 131 VAL A O 1
ATOM 1040 N N . GLY A 1 132 ? -8.958 -9.564 -22.599 1.00 59.47 132 GLY A N 1
ATOM 1041 C CA . GLY A 1 132 ? -8.220 -9.209 -21.376 1.00 59.47 132 GLY A CA 1
ATOM 1042 C C . GLY A 1 132 ? -7.269 -8.011 -21.508 1.00 59.47 132 GLY A C 1
ATOM 1043 O O . GLY A 1 132 ? -6.245 -7.960 -20.830 1.00 59.47 132 GLY A O 1
ATOM 1044 N N . THR A 1 133 ? -7.561 -7.060 -22.399 1.00 47.66 133 THR A N 1
ATOM 1045 C CA . THR A 1 133 ? -6.750 -5.840 -22.544 1.00 47.66 133 THR A CA 1
ATOM 1046 C C . THR A 1 133 ? -7.344 -4.739 -21.671 1.00 47.66 133 THR A C 1
ATOM 1048 O O . THR A 1 133 ? -8.541 -4.490 -21.763 1.00 47.66 133 THR A O 1
ATOM 1051 N N . ILE A 1 134 ? -6.515 -4.083 -20.850 1.00 48.50 134 ILE A N 1
ATOM 1052 C CA . ILE A 1 134 ? -6.857 -2.813 -20.191 1.00 48.50 134 ILE A CA 1
ATOM 1053 C C . ILE A 1 134 ? -7.389 -1.873 -21.271 1.00 48.50 134 ILE A C 1
ATOM 1055 O O . ILE A 1 134 ? -6.638 -1.469 -22.164 1.00 48.50 134 ILE A O 1
ATOM 1059 N N . SER A 1 135 ? -8.685 -1.576 -21.217 1.00 35.12 135 SER A N 1
ATOM 1060 C CA . SER A 1 135 ? -9.245 -0.426 -21.909 1.00 35.12 135 SER A CA 1
ATOM 1061 C C . SER A 1 135 ? -8.675 0.809 -21.221 1.00 35.12 135 SER A C 1
ATOM 1063 O O . SER A 1 135 ? -9.030 1.105 -20.084 1.00 35.12 135 SER A O 1
ATOM 1065 N N . MET A 1 136 ? -7.708 1.441 -21.886 1.00 36.75 136 MET A N 1
ATOM 1066 C CA . MET A 1 136 ? -7.372 2.847 -21.658 1.00 36.75 136 MET A CA 1
ATOM 1067 C C . MET A 1 136 ? -8.519 3.728 -22.139 1.00 36.75 136 MET A C 1
ATOM 1069 O O . MET A 1 136 ? -9.124 3.361 -23.175 1.00 36.75 136 MET A O 1
#

pLDDT: mean 76.73, std 12.52, range [35.12, 94.06]

Radius of gyration: 18.65 Å; chains: 1; bounding box: 45×32×50 Å